Protein AF-A0A9D6LQD2-F1 (afdb_monomer_lite)

Structure (mmCIF, N/CA/C/O backbone):
data_AF-A0A9D6LQD2-F1
#
_entry.id   AF-A0A9D6LQD2-F1
#
loop_
_atom_site.group_PDB
_atom_site.id
_atom_site.type_symbol
_atom_site.label_atom_id
_atom_site.label_alt_id
_atom_site.label_comp_id
_atom_site.label_asym_id
_atom_site.label_entity_id
_atom_site.label_seq_id
_atom_site.pdbx_PDB_ins_code
_atom_site.Cartn_x
_atom_site.Cartn_y
_atom_site.Cartn_z
_atom_site.occupancy
_atom_site.B_iso_or_equiv
_atom_site.auth_seq_id
_atom_site.auth_comp_id
_atom_site.auth_asym_id
_atom_site.auth_atom_id
_atom_site.pdbx_PDB_model_num
ATOM 1 N N . MET A 1 1 ? -28.609 7.641 17.615 1.00 59.31 1 MET A N 1
ATOM 2 C CA . MET A 1 1 ? -27.781 8.576 16.826 1.00 59.31 1 MET A CA 1
ATOM 3 C C . MET A 1 1 ? -28.728 9.429 16.009 1.00 59.31 1 MET A C 1
ATOM 5 O O . MET A 1 1 ? -29.572 8.852 15.334 1.00 59.31 1 MET A O 1
ATOM 9 N N . ASP A 1 2 ? -28.653 10.754 16.116 1.00 73.94 2 ASP A N 1
ATOM 10 C CA . ASP A 1 2 ? -29.499 11.646 15.319 1.00 73.94 2 ASP A CA 1
ATOM 11 C C . ASP A 1 2 ? -28.819 11.939 13.971 1.00 73.94 2 ASP A C 1
ATOM 13 O O . ASP A 1 2 ? -27.644 12.302 13.899 1.00 73.94 2 ASP A O 1
ATOM 17 N N . PHE A 1 3 ? -29.562 11.779 12.877 1.00 68.44 3 PHE A N 1
ATOM 18 C CA . PHE A 1 3 ? -29.071 12.028 11.523 1.00 68.44 3 PHE A CA 1
ATOM 19 C C . PHE A 1 3 ? -28.684 13.500 11.306 1.00 68.44 3 PHE A C 1
ATOM 21 O O . PHE A 1 3 ? -27.810 13.807 10.492 1.00 68.44 3 PHE A O 1
ATOM 28 N N . ASN A 1 4 ? -29.295 14.423 12.054 1.00 73.31 4 ASN A N 1
ATOM 29 C CA . ASN A 1 4 ? -28.946 15.841 11.991 1.00 73.31 4 ASN A CA 1
ATOM 30 C C . ASN A 1 4 ? -27.574 16.158 12.600 1.00 73.31 4 ASN A C 1
ATOM 32 O O . ASN A 1 4 ? -26.952 17.139 12.196 1.00 73.31 4 ASN A O 1
ATOM 36 N N . GLU A 1 5 ? -27.077 15.340 13.528 1.00 72.94 5 GLU A N 1
ATOM 37 C CA . GLU A 1 5 ? -25.727 15.496 14.081 1.00 72.94 5 GLU A CA 1
ATOM 38 C C . GLU A 1 5 ? -24.667 15.022 13.084 1.00 72.94 5 GLU A C 1
ATOM 40 O O . GLU A 1 5 ? -23.689 15.729 12.854 1.00 72.94 5 GLU A O 1
ATOM 45 N N . ILE A 1 6 ? -24.919 13.900 12.399 1.00 70.75 6 ILE A N 1
ATOM 46 C CA . ILE A 1 6 ? -24.026 13.352 11.362 1.00 70.75 6 ILE A CA 1
ATOM 47 C C . ILE A 1 6 ? -23.818 14.367 10.228 1.00 70.75 6 ILE A C 1
ATOM 49 O O . ILE A 1 6 ? -22.704 14.548 9.743 1.00 70.75 6 ILE A O 1
ATOM 53 N N . LYS A 1 7 ? -24.871 15.103 9.843 1.00 67.75 7 LYS A N 1
ATOM 54 C CA . LYS A 1 7 ? -24.765 16.178 8.840 1.00 67.75 7 LYS A CA 1
ATOM 55 C C . LYS A 1 7 ? -23.836 17.317 9.255 1.00 67.75 7 LYS A C 1
ATOM 57 O O . LYS A 1 7 ? -23.225 17.918 8.382 1.00 67.75 7 LYS A O 1
ATOM 62 N N . LYS A 1 8 ? -23.738 17.634 10.551 1.00 70.88 8 LYS A N 1
ATOM 63 C CA . LYS A 1 8 ? -22.833 18.688 11.045 1.00 70.88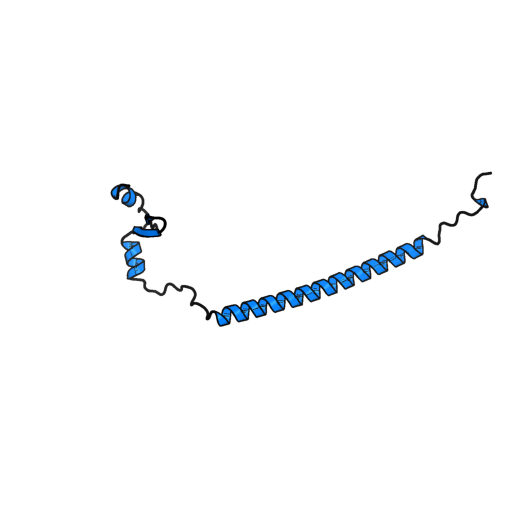 8 LYS A CA 1
ATOM 64 C C . LYS A 1 8 ? -21.371 18.267 10.969 1.00 70.88 8 LYS A C 1
ATOM 66 O O . LYS A 1 8 ? -20.512 19.132 10.909 1.00 70.88 8 LYS A O 1
ATOM 71 N N . TRP A 1 9 ? -21.106 16.965 11.022 1.00 67.75 9 TRP A N 1
ATOM 72 C CA . TRP A 1 9 ? -19.751 16.421 10.964 1.00 67.75 9 TRP A CA 1
ATOM 73 C C . TRP A 1 9 ? -19.286 16.249 9.524 1.00 67.75 9 TRP A C 1
ATOM 75 O O . TRP A 1 9 ? -18.102 16.306 9.248 1.00 67.75 9 TRP A O 1
ATOM 85 N N . LEU A 1 10 ? -20.229 16.129 8.592 1.00 69.31 10 LEU A N 1
ATOM 86 C CA . LEU A 1 10 ? -19.980 16.089 7.158 1.00 69.31 10 LEU A CA 1
ATOM 87 C C . LEU A 1 10 ? -19.654 17.487 6.588 1.00 69.31 10 LEU A C 1
ATOM 89 O O . LEU A 1 10 ? -20.278 17.950 5.633 1.00 69.31 10 LEU A O 1
ATOM 93 N N . THR A 1 11 ? -18.717 18.187 7.227 1.00 64.31 11 THR A N 1
ATOM 94 C CA . THR A 1 11 ? -18.242 19.524 6.842 1.00 64.31 11 THR A CA 1
ATOM 95 C C . THR A 1 11 ? -17.228 19.485 5.709 1.00 64.31 11 THR A C 1
ATOM 97 O O . THR A 1 11 ? -17.174 20.428 4.922 1.00 64.31 11 THR A O 1
ATOM 100 N N . ASP A 1 12 ? -16.457 18.403 5.595 1.00 65.19 12 ASP A N 1
ATOM 101 C CA . ASP A 1 12 ? -15.561 18.184 4.465 1.00 65.19 12 ASP A CA 1
ATOM 102 C C . ASP A 1 12 ? -16.210 17.233 3.447 1.00 65.19 12 ASP A C 1
ATOM 104 O O . ASP A 1 12 ? -16.724 16.162 3.772 1.00 65.19 12 ASP A O 1
ATOM 108 N N . SER A 1 13 ? -16.163 17.633 2.178 1.00 63.62 13 SER A N 1
ATOM 109 C CA . SER A 1 13 ? -16.618 16.855 1.022 1.00 63.62 13 SER A CA 1
ATOM 110 C C . SER A 1 13 ? -15.915 15.496 0.875 1.00 63.62 13 SER A C 1
ATOM 112 O O . SER A 1 13 ? -16.431 14.606 0.186 1.00 63.62 13 SER A O 1
ATOM 114 N N . SER A 1 14 ? -14.746 15.339 1.508 1.00 64.06 14 SER A N 1
ATOM 115 C CA . SER A 1 14 ? -13.931 14.126 1.465 1.00 64.06 14 SER A CA 1
ATOM 116 C C . SER A 1 14 ? -14.312 13.085 2.530 1.00 64.06 14 SER A C 1
ATOM 118 O O . SER A 1 14 ? -14.052 11.891 2.338 1.00 64.06 14 SER A O 1
ATOM 120 N N . GLU A 1 15 ? -14.980 13.506 3.607 1.00 76.00 15 GLU A N 1
ATOM 121 C CA . GLU A 1 15 ? -15.320 12.647 4.738 1.00 76.00 15 GLU A CA 1
ATOM 122 C C . GLU A 1 15 ? -16.504 11.721 4.434 1.00 76.00 15 GLU A C 1
ATOM 124 O O . GLU A 1 15 ? -17.455 12.054 3.715 1.00 76.00 15 GLU A O 1
ATOM 129 N N . ARG A 1 16 ? -16.428 10.496 4.964 1.00 81.06 16 ARG A N 1
ATOM 130 C CA . ARG A 1 16 ? -17.419 9.438 4.743 1.00 81.06 16 ARG A CA 1
ATOM 131 C C . ARG A 1 16 ? -17.623 8.666 6.032 1.00 81.06 16 ARG A C 1
ATOM 133 O O . ARG A 1 16 ? -16.659 8.199 6.632 1.00 81.06 16 ARG A O 1
ATOM 140 N N . PHE A 1 17 ? -18.878 8.467 6.405 1.00 83.00 17 PHE A N 1
ATOM 141 C CA . PHE A 1 17 ? -19.245 7.658 7.559 1.00 83.00 17 PHE A CA 1
ATOM 142 C C . PHE A 1 17 ? -19.769 6.313 7.089 1.00 83.00 17 PHE A C 1
ATOM 144 O O . PHE A 1 17 ? -20.646 6.252 6.229 1.00 83.00 17 PHE A O 1
ATOM 151 N N . ILE A 1 18 ? -19.241 5.238 7.663 1.00 84.56 18 ILE A N 1
ATOM 152 C CA . ILE A 1 18 ? -19.738 3.885 7.432 1.00 84.56 18 ILE A CA 1
ATOM 153 C C . ILE A 1 18 ? -20.541 3.489 8.662 1.00 84.56 18 ILE A C 1
ATOM 155 O O . ILE A 1 18 ? -20.004 3.408 9.764 1.00 84.56 18 ILE A O 1
ATOM 159 N N . ILE A 1 19 ? -21.833 3.263 8.467 1.00 84.56 19 ILE A N 1
ATOM 160 C CA . ILE A 1 19 ? -22.732 2.765 9.500 1.00 84.56 19 ILE A CA 1
ATOM 161 C C . ILE A 1 19 ? -22.692 1.244 9.423 1.00 84.56 19 ILE A C 1
ATOM 163 O O . ILE A 1 19 ? -22.988 0.653 8.380 1.00 84.56 19 ILE A O 1
ATOM 167 N N . VAL A 1 20 ? -22.275 0.628 10.524 1.00 86.38 20 VAL A N 1
ATOM 168 C CA . VAL A 1 20 ? -22.112 -0.818 10.662 1.00 86.38 20 VAL A CA 1
ATOM 169 C C . VAL A 1 20 ? -23.252 -1.349 11.524 1.00 86.38 20 VAL A C 1
ATOM 171 O O . VAL A 1 20 ? -23.423 -0.902 12.656 1.00 86.38 20 VAL A O 1
ATOM 174 N N . GLU A 1 21 ? -24.002 -2.312 10.999 1.00 85.31 21 GLU A N 1
ATOM 175 C CA . GLU A 1 21 ? -25.048 -3.049 11.714 1.00 85.31 21 GLU A CA 1
ATOM 176 C C . GLU A 1 21 ? -24.632 -4.524 11.778 1.00 85.31 21 GLU A C 1
ATOM 178 O O . GLU A 1 21 ? -24.129 -5.077 10.799 1.00 85.31 21 GLU A O 1
ATOM 183 N N . ASP A 1 22 ? -24.744 -5.151 12.952 1.00 85.81 22 ASP A N 1
ATOM 184 C CA . ASP A 1 22 ? -24.349 -6.553 13.185 1.00 85.81 22 ASP A CA 1
ATOM 185 C C . ASP A 1 22 ? -22.919 -6.905 12.721 1.00 85.81 22 ASP A C 1
ATOM 187 O O . ASP A 1 22 ? -22.637 -7.985 12.196 1.00 85.81 22 ASP A O 1
ATOM 191 N N . GLY A 1 23 ? -21.988 -5.960 12.887 1.00 86.81 23 GLY A N 1
ATOM 192 C CA . GLY A 1 23 ? -20.586 -6.121 12.492 1.00 86.81 23 GLY A CA 1
ATOM 193 C C . GLY A 1 23 ? -20.340 -6.049 10.981 1.00 86.81 23 GLY A C 1
ATOM 194 O O . GLY A 1 23 ? -19.221 -6.311 10.539 1.00 86.81 23 GLY A O 1
ATOM 195 N N . ARG A 1 24 ? -21.349 -5.683 10.178 1.00 83.00 24 ARG A N 1
ATOM 196 C CA . ARG A 1 24 ? -21.231 -5.516 8.724 1.00 83.00 24 ARG A CA 1
ATOM 197 C C . ARG A 1 24 ? -21.592 -4.094 8.290 1.00 83.00 24 ARG A C 1
ATOM 199 O O . ARG A 1 24 ? -22.518 -3.501 8.834 1.00 83.00 24 ARG A O 1
ATOM 206 N N . PR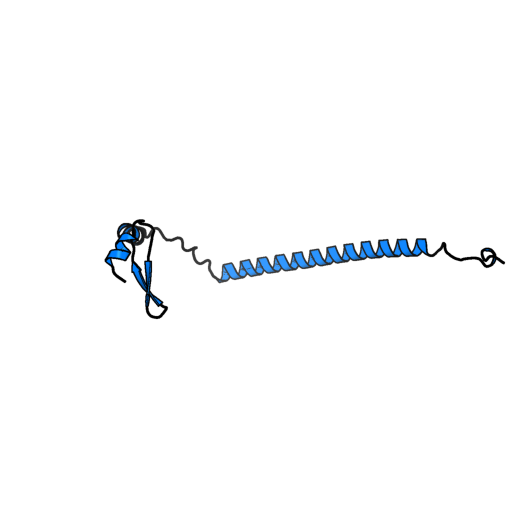O A 1 25 ? -20.878 -3.518 7.310 1.00 87.62 25 PRO A N 1
ATOM 207 C CA . PRO A 1 25 ? -21.217 -2.200 6.789 1.00 87.62 25 PRO A CA 1
ATOM 208 C C . PRO A 1 25 ? -22.580 -2.254 6.088 1.00 87.62 25 PRO A C 1
ATOM 210 O O . PRO A 1 25 ? -22.737 -2.960 5.093 1.00 87.62 25 PRO A O 1
ATOM 213 N N . ALA A 1 26 ? -23.550 -1.511 6.615 1.00 87.62 26 ALA A N 1
ATOM 214 C CA . ALA A 1 26 ? -24.914 -1.449 6.098 1.00 87.62 26 ALA A CA 1
ATOM 215 C C . ALA A 1 26 ? -25.131 -0.198 5.235 1.00 87.62 26 ALA A C 1
ATOM 217 O O . ALA A 1 26 ? -25.699 -0.284 4.147 1.00 87.62 26 ALA A O 1
ATOM 218 N N . PHE A 1 27 ? -24.618 0.958 5.674 1.00 83.12 27 PHE A N 1
ATOM 219 C CA . PHE A 1 27 ? -24.794 2.227 4.963 1.00 83.12 27 PHE A CA 1
ATOM 220 C C . PHE A 1 27 ? -23.506 3.042 4.903 1.00 83.12 27 PHE A C 1
ATOM 222 O O . PHE A 1 27 ? -22.672 2.989 5.804 1.00 83.12 27 PHE A O 1
ATOM 229 N N . VAL A 1 28 ? -23.372 3.848 3.849 1.00 85.06 28 VAL A N 1
ATOM 230 C CA . VAL A 1 28 ? -22.313 4.854 3.724 1.00 85.06 28 VAL A CA 1
ATOM 231 C C . VAL A 1 28 ? -22.963 6.220 3.556 1.00 85.06 28 VAL A C 1
ATOM 233 O O . VAL A 1 28 ? -23.723 6.437 2.613 1.00 85.06 28 VAL A O 1
ATOM 236 N N . VAL A 1 29 ? -22.656 7.144 4.462 1.00 84.75 29 VAL A N 1
ATOM 237 C CA . VAL A 1 29 ? -23.107 8.537 4.407 1.00 84.75 29 VAL A CA 1
ATOM 238 C C . VAL A 1 29 ? -21.949 9.396 3.915 1.00 84.75 29 VAL A C 1
ATOM 240 O O . VAL A 1 29 ? -20.851 9.351 4.468 1.00 84.75 29 VAL A O 1
ATOM 243 N N . MET A 1 30 ? -22.187 10.160 2.852 1.00 83.94 30 MET A N 1
ATOM 244 C CA . MET A 1 30 ? -21.194 11.036 2.229 1.00 83.94 30 MET A CA 1
ATOM 245 C C . MET A 1 30 ? -21.850 12.269 1.617 1.00 83.94 30 MET A C 1
ATOM 247 O O . MET A 1 30 ? -23.059 12.283 1.367 1.00 83.94 30 MET A O 1
ATOM 251 N N . GLY A 1 31 ? -21.045 13.302 1.363 1.00 80.62 31 GLY A N 1
ATOM 252 C CA . GLY A 1 31 ? -21.518 14.533 0.741 1.00 80.62 31 GLY A CA 1
ATOM 253 C C . GLY A 1 31 ? -22.001 14.304 -0.693 1.00 80.62 31 GLY A C 1
ATOM 254 O O . GLY A 1 31 ? -21.504 13.429 -1.407 1.00 80.62 31 GLY A O 1
ATOM 255 N N . ALA A 1 32 ? -22.953 15.124 -1.145 1.00 77.38 32 ALA A N 1
ATOM 256 C CA . ALA A 1 32 ? -23.496 15.031 -2.501 1.00 77.38 32 ALA A CA 1
ATOM 257 C C . ALA A 1 32 ? -22.417 15.240 -3.580 1.00 77.38 32 ALA A C 1
ATOM 259 O O . ALA A 1 32 ? -22.465 14.595 -4.627 1.00 77.38 32 ALA A O 1
ATOM 260 N N . GLU A 1 33 ? -21.432 16.103 -3.321 1.00 72.94 33 GLU A N 1
ATOM 261 C CA . GLU A 1 33 ? -20.284 16.318 -4.208 1.00 72.94 33 GLU A CA 1
ATOM 262 C C . GLU A 1 33 ? -19.373 15.092 -4.270 1.00 72.94 33 GLU A C 1
ATOM 264 O O . GLU A 1 33 ? -19.042 14.649 -5.366 1.00 72.94 33 GLU A O 1
ATOM 269 N N . GLY A 1 34 ? -19.061 14.472 -3.126 1.00 75.56 34 GLY A N 1
ATOM 270 C CA . GLY A 1 34 ? -18.309 13.216 -3.068 1.00 75.56 34 GLY A CA 1
ATOM 271 C C . GLY A 1 34 ? -19.018 12.076 -3.807 1.00 75.56 34 GLY A C 1
ATOM 272 O O . GLY A 1 34 ? -18.394 11.355 -4.587 1.00 75.56 34 GLY A O 1
ATOM 273 N N . TYR A 1 35 ? -20.342 11.963 -3.659 1.00 79.69 35 TYR A N 1
ATOM 274 C CA . TYR A 1 35 ? -21.145 11.003 -4.422 1.00 79.69 35 TYR A CA 1
ATOM 275 C C . TYR A 1 35 ? -21.117 11.293 -5.930 1.00 79.69 35 TYR A C 1
ATOM 277 O O . TYR A 1 35 ? -20.957 10.378 -6.739 1.00 79.69 35 TYR A O 1
ATOM 285 N N . ARG A 1 36 ? -21.240 12.564 -6.334 1.00 75.31 36 ARG A N 1
ATOM 286 C CA . ARG A 1 36 ? -21.143 12.972 -7.745 1.00 75.31 36 ARG A CA 1
ATOM 287 C C . ARG A 1 36 ? -19.745 12.758 -8.314 1.00 75.31 36 ARG A C 1
ATOM 289 O O . ARG A 1 36 ? -19.651 12.372 -9.471 1.00 75.31 36 ARG A O 1
ATOM 296 N N . ALA A 1 37 ? -18.689 12.950 -7.531 1.00 74.69 37 ALA A N 1
ATOM 297 C CA . ALA A 1 37 ? -17.321 12.656 -7.940 1.00 74.69 37 ALA A CA 1
ATOM 298 C C . ALA A 1 37 ? -17.131 11.154 -8.205 1.00 74.69 37 ALA A C 1
ATOM 300 O O . ALA A 1 37 ? -16.537 10.785 -9.213 1.00 74.69 37 ALA A O 1
ATOM 301 N N . LEU A 1 38 ? -17.718 10.286 -7.372 1.00 74.50 38 LEU A N 1
ATOM 302 C CA . LEU A 1 38 ? -17.719 8.835 -7.602 1.00 74.50 38 LEU A CA 1
ATOM 303 C C . LEU A 1 38 ? -18.574 8.434 -8.814 1.00 74.50 38 LEU A C 1
ATOM 305 O O . LEU A 1 38 ? -18.173 7.583 -9.603 1.00 74.50 38 LEU A O 1
ATOM 309 N N . LYS A 1 39 ? -19.753 9.044 -8.980 1.00 70.38 39 LYS A N 1
ATOM 310 C CA . LYS A 1 39 ? -20.719 8.674 -10.028 1.00 70.38 39 LYS A CA 1
ATOM 311 C C . LYS A 1 39 ? -20.395 9.269 -11.404 1.00 70.38 39 LYS A C 1
ATOM 313 O O . LYS A 1 39 ? -20.585 8.607 -12.417 1.00 70.38 39 LYS A O 1
ATOM 318 N N . GLY A 1 40 ? -19.943 10.519 -11.448 1.00 62.03 40 GLY A N 1
ATOM 319 C CA . GLY A 1 40 ? -19.552 11.257 -12.658 1.00 62.03 40 GLY A CA 1
ATOM 320 C C . GLY A 1 40 ? -18.079 11.084 -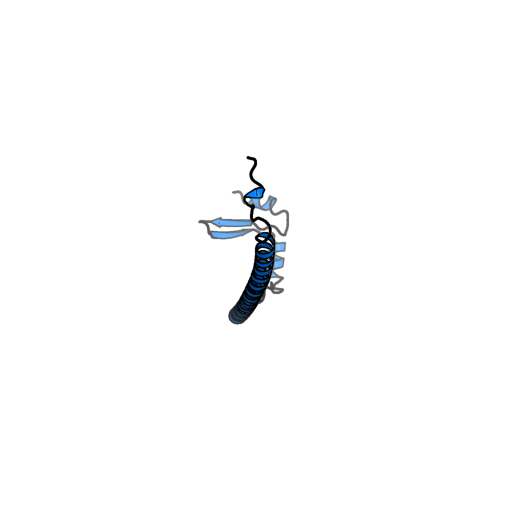13.030 1.00 62.03 40 GLY A C 1
ATOM 321 O O . GLY A 1 40 ? -17.661 11.481 -14.114 1.00 62.03 40 GLY A O 1
ATOM 322 N N . GLY A 1 41 ? -17.301 10.464 -12.145 1.00 51.34 41 GLY A N 1
ATOM 323 C CA . GLY A 1 41 ? -15.895 10.147 -12.314 1.00 51.34 41 GLY A CA 1
ATOM 324 C C . GLY A 1 41 ? -15.649 8.647 -12.275 1.00 51.34 41 GLY A C 1
ATOM 325 O O . GLY A 1 41 ? -14.761 8.200 -11.565 1.00 51.34 41 GLY A O 1
ATOM 326 N N . ALA A 1 42 ? -16.307 7.883 -13.149 1.00 49.88 42 ALA A N 1
ATOM 327 C CA . ALA A 1 42 ? -15.716 6.649 -13.672 1.00 49.88 42 ALA A CA 1
ATOM 328 C C . ALA A 1 42 ? -14.515 6.964 -14.598 1.00 49.88 42 ALA A C 1
ATOM 330 O O . ALA A 1 42 ? -14.285 6.292 -15.603 1.00 49.88 42 ALA A O 1
ATOM 331 N N . LYS A 1 43 ? -13.695 7.974 -14.260 1.00 50.41 43 LYS A N 1
ATOM 332 C CA . LYS A 1 43 ? -12.266 7.832 -14.505 1.00 50.41 43 LYS A CA 1
ATOM 333 C C . LYS A 1 43 ? -11.900 6.665 -13.628 1.00 50.41 43 LYS A C 1
ATOM 335 O O . LYS A 1 43 ? -11.883 6.818 -12.413 1.00 50.41 43 LYS A O 1
ATOM 340 N N . LYS A 1 44 ? -11.787 5.507 -14.283 1.00 46.91 44 LYS A N 1
ATOM 341 C CA . LYS A 1 44 ? -11.158 4.286 -13.801 1.00 46.91 44 LYS A CA 1
ATOM 342 C C . LYS A 1 44 ? -10.400 4.640 -12.535 1.00 46.91 44 LYS A C 1
ATOM 344 O O . LYS A 1 44 ? -9.373 5.311 -12.602 1.00 46.91 44 LYS A O 1
ATOM 349 N N . PHE A 1 45 ? -10.970 4.293 -11.383 1.00 42.56 45 PHE A N 1
ATOM 350 C CA . PHE A 1 45 ? -10.103 4.023 -10.261 1.00 42.56 45 PHE A CA 1
ATOM 351 C C . PHE A 1 45 ? -9.150 3.010 -10.878 1.00 42.56 45 PHE A C 1
ATOM 353 O O . PHE A 1 45 ? -9.582 1.906 -11.223 1.00 42.56 45 PHE A O 1
ATOM 360 N N . ASP A 1 46 ? -7.916 3.423 -11.150 1.00 47.81 46 ASP A N 1
ATOM 361 C CA . ASP A 1 46 ? -6.823 2.492 -11.321 1.00 47.81 46 ASP A CA 1
ATOM 362 C C . ASP A 1 46 ? -6.676 1.847 -9.934 1.00 47.81 46 ASP A C 1
ATOM 364 O O . ASP A 1 46 ? -5.729 2.081 -9.194 1.00 47.81 46 ASP A O 1
ATOM 368 N N . LEU A 1 47 ? -7.673 1.037 -9.539 1.00 47.06 47 LEU A N 1
ATOM 369 C CA . LEU A 1 47 ? -7.397 -0.211 -8.867 1.00 47.06 47 LEU A CA 1
ATOM 370 C C . LEU A 1 47 ? -6.228 -0.752 -9.673 1.00 47.06 47 LEU A C 1
ATOM 372 O O . LEU A 1 47 ? -6.412 -0.872 -10.894 1.00 47.06 47 LEU A O 1
ATOM 376 N N . PRO A 1 48 ? -5.044 -0.954 -9.062 1.00 47.78 48 PRO A N 1
ATOM 377 C CA . PRO A 1 48 ? -3.914 -1.494 -9.792 1.00 47.78 48 PRO A CA 1
ATOM 378 C C . PRO A 1 48 ? -4.488 -2.660 -10.570 1.00 47.78 48 PRO A C 1
ATOM 380 O O . PRO A 1 48 ? -5.127 -3.534 -9.972 1.00 47.78 48 PRO A O 1
ATOM 383 N N . ARG A 1 49 ? -4.447 -2.535 -11.907 1.00 51.62 49 ARG A N 1
ATOM 384 C CA . ARG A 1 49 ? -4.925 -3.551 -12.841 1.00 51.62 49 ARG A CA 1
ATOM 385 C C . ARG A 1 49 ? -4.471 -4.844 -12.207 1.00 51.62 49 ARG A C 1
ATOM 387 O O . ARG A 1 49 ? -3.266 -4.945 -12.019 1.00 51.62 49 ARG A O 1
ATOM 394 N N . ARG A 1 50 ? -5.397 -5.707 -11.750 1.00 55.66 50 ARG A N 1
ATOM 395 C CA . ARG A 1 50 ? -5.024 -6.983 -11.127 1.00 55.66 50 ARG A CA 1
ATOM 396 C C . ARG A 1 50 ? -4.051 -7.598 -12.114 1.00 55.66 50 ARG A C 1
ATOM 398 O O . ARG A 1 50 ? -4.470 -7.984 -13.204 1.00 55.66 50 ARG A O 1
ATOM 405 N N . GLU A 1 51 ? -2.764 -7.511 -11.801 1.00 55.00 51 GLU A N 1
ATOM 406 C CA . GLU A 1 51 ? -1.753 -8.162 -12.597 1.00 55.00 51 GLU A CA 1
ATOM 407 C C . GLU A 1 51 ? -2.142 -9.625 -12.515 1.00 55.00 51 GLU A C 1
ATOM 409 O O . GLU A 1 51 ? -2.596 -10.084 -11.458 1.00 55.00 51 GLU A O 1
ATOM 414 N N . ASP A 1 52 ? -2.136 -10.301 -13.662 1.00 56.28 52 ASP A N 1
ATOM 415 C CA . ASP A 1 52 ? -2.539 -11.697 -13.718 1.00 56.28 52 ASP A CA 1
ATOM 416 C C . ASP A 1 52 ? -1.826 -12.421 -12.567 1.00 56.28 52 ASP A C 1
ATOM 418 O O . ASP A 1 52 ? -0.602 -12.311 -12.482 1.00 56.28 52 ASP A O 1
ATOM 422 N N . PRO A 1 53 ? -2.544 -13.100 -11.654 1.00 57.69 53 PRO A N 1
ATOM 423 C CA . PRO A 1 53 ? -1.947 -13.624 -10.423 1.00 57.69 53 PRO A CA 1
ATOM 424 C C . PRO A 1 53 ? -0.749 -14.540 -10.712 1.00 57.69 53 PRO A C 1
ATOM 426 O O . PRO A 1 53 ? 0.234 -14.530 -9.981 1.00 57.69 53 PRO A O 1
ATOM 429 N N . MET A 1 54 ? -0.773 -15.223 -11.860 1.00 59.62 54 MET A N 1
ATOM 430 C CA . MET A 1 54 ? 0.347 -16.002 -12.394 1.00 59.62 54 MET A CA 1
ATOM 431 C C . MET A 1 54 ? 1.624 -15.187 -12.644 1.00 59.62 54 MET A C 1
ATOM 433 O O . MET A 1 54 ? 2.728 -15.686 -12.449 1.00 59.62 54 MET A O 1
ATOM 437 N N . LYS A 1 55 ? 1.497 -13.942 -13.107 1.00 60.62 55 LYS A N 1
ATOM 438 C CA . LYS A 1 55 ? 2.634 -13.068 -13.407 1.00 60.62 55 LYS A CA 1
ATOM 439 C C . LYS A 1 55 ? 3.296 -12.582 -12.119 1.00 60.62 55 LYS A C 1
ATOM 441 O O . LYS A 1 55 ? 4.518 -12.596 -12.021 1.00 60.62 55 LYS A O 1
ATOM 446 N N . THR A 1 56 ? 2.484 -12.245 -11.119 1.00 63.34 56 THR A N 1
ATOM 447 C CA . THR A 1 56 ? 2.956 -11.835 -9.793 1.00 63.34 56 THR A CA 1
ATOM 448 C C . THR A 1 56 ? 3.603 -13.001 -9.040 1.00 63.34 56 THR A C 1
ATOM 450 O O . THR A 1 56 ? 4.650 -12.821 -8.427 1.00 63.34 56 THR A O 1
ATOM 453 N N . GLU A 1 57 ? 3.045 -14.214 -9.126 1.00 65.12 57 GLU A N 1
ATOM 454 C CA . GLU A 1 57 ? 3.645 -15.419 -8.531 1.00 65.12 57 GLU A CA 1
ATOM 455 C C . GLU A 1 57 ? 5.012 -15.745 -9.145 1.00 65.12 57 GLU A C 1
ATOM 457 O O . GLU A 1 57 ? 5.976 -15.958 -8.410 1.00 65.12 57 GLU A O 1
ATOM 462 N N . MET A 1 58 ? 5.129 -15.697 -10.475 1.00 68.38 58 MET A N 1
ATOM 463 C CA . MET A 1 58 ? 6.391 -15.968 -11.171 1.00 68.38 58 MET A CA 1
ATOM 464 C C . MET A 1 58 ? 7.478 -14.929 -10.842 1.00 68.38 58 MET A C 1
ATOM 466 O O . MET A 1 58 ? 8.656 -15.269 -10.720 1.00 68.38 58 MET A O 1
ATOM 470 N N . GLU A 1 59 ? 7.106 -13.659 -10.667 1.00 70.69 59 GLU A N 1
ATOM 471 C CA . GLU A 1 59 ? 8.038 -12.602 -10.257 1.00 70.69 59 GLU A CA 1
ATOM 472 C C . GLU A 1 59 ? 8.496 -12.758 -8.801 1.00 70.69 59 GLU A C 1
ATOM 474 O O . GLU A 1 59 ? 9.683 -12.585 -8.506 1.00 70.69 59 GLU A O 1
ATOM 479 N N . VAL A 1 60 ? 7.589 -13.140 -7.898 1.00 77.06 60 VAL A N 1
ATOM 480 C CA . VAL A 1 60 ? 7.914 -13.419 -6.492 1.00 77.06 60 VAL A CA 1
ATOM 481 C C . VAL A 1 60 ? 8.814 -14.651 -6.374 1.00 77.06 60 VAL A C 1
ATOM 483 O O . VAL A 1 60 ? 9.795 -14.626 -5.629 1.00 77.06 60 VAL A O 1
ATOM 486 N N . GLU A 1 61 ? 8.544 -15.705 -7.142 1.00 79.31 61 GLU A N 1
ATOM 487 C CA . GLU A 1 61 ? 9.378 -16.908 -7.181 1.00 79.31 61 GLU A CA 1
ATOM 488 C C . GLU A 1 61 ? 10.787 -16.601 -7.714 1.00 79.31 61 GLU A C 1
ATOM 490 O O . GLU A 1 61 ? 11.787 -16.979 -7.098 1.00 79.31 61 GLU A O 1
ATOM 495 N N . ALA A 1 62 ? 10.890 -15.811 -8.788 1.00 81.38 62 ALA A N 1
ATOM 496 C CA . ALA A 1 62 ? 12.174 -15.361 -9.321 1.00 81.38 62 ALA A CA 1
ATOM 497 C C . ALA A 1 62 ? 12.952 -14.472 -8.332 1.00 81.38 62 ALA A C 1
ATOM 499 O O . ALA A 1 62 ? 14.182 -14.562 -8.252 1.00 81.38 62 ALA A O 1
ATOM 500 N N . ALA A 1 63 ? 12.265 -13.619 -7.567 1.00 82.94 63 ALA A N 1
ATOM 501 C CA . ALA A 1 63 ? 12.885 -12.794 -6.533 1.00 82.94 63 ALA A CA 1
ATOM 502 C C . ALA A 1 63 ? 13.409 -13.640 -5.360 1.00 82.94 63 ALA A C 1
ATOM 504 O O . ALA A 1 63 ? 14.538 -13.432 -4.906 1.00 82.94 63 ALA A O 1
ATOM 505 N N . ASN A 1 64 ? 12.636 -14.635 -4.919 1.00 86.19 64 ASN A N 1
ATOM 506 C CA . ASN A 1 64 ? 13.040 -15.558 -3.859 1.00 86.19 64 ASN A CA 1
ATOM 507 C C . ASN A 1 64 ? 14.260 -16.394 -4.272 1.00 86.19 64 ASN A C 1
ATOM 509 O O . ASN A 1 64 ? 15.224 -16.477 -3.512 1.00 86.19 64 ASN A O 1
ATOM 513 N N . ALA A 1 65 ? 14.280 -16.923 -5.500 1.00 88.69 65 ALA A N 1
ATOM 514 C CA . ALA A 1 65 ? 15.417 -17.684 -6.022 1.00 88.69 65 ALA A CA 1
ATOM 515 C C . ALA A 1 65 ? 16.718 -16.857 -6.060 1.00 88.69 65 ALA A C 1
ATOM 517 O O . ALA A 1 65 ? 17.796 -17.353 -5.726 1.00 88.69 65 ALA A O 1
ATOM 518 N N . ARG A 1 66 ? 16.632 -15.567 -6.419 1.00 87.75 66 ARG A N 1
ATOM 519 C CA . ARG A 1 66 ? 17.783 -14.645 -6.373 1.00 87.75 66 ARG A CA 1
ATOM 520 C C . ARG A 1 66 ? 18.272 -14.423 -4.945 1.00 87.75 66 ARG A C 1
ATOM 522 O O . ARG A 1 66 ? 19.474 -14.493 -4.695 1.00 87.75 66 ARG A O 1
ATOM 529 N N . LEU A 1 67 ? 17.348 -14.207 -4.010 1.00 87.75 67 LEU A N 1
ATOM 530 C CA . LEU A 1 67 ? 17.682 -13.999 -2.604 1.00 87.75 67 LEU A CA 1
ATOM 531 C C . LEU A 1 67 ? 18.360 -15.233 -1.988 1.00 87.75 67 LEU A C 1
ATOM 533 O O . LEU A 1 67 ? 19.293 -15.099 -1.195 1.00 87.75 67 LEU A O 1
ATOM 537 N N . GLU A 1 68 ? 17.920 -16.436 -2.354 1.00 87.56 68 GLU A N 1
ATOM 538 C CA . GLU A 1 68 ? 18.555 -17.680 -1.916 1.00 87.56 68 GLU A CA 1
ATOM 539 C C . GLU A 1 68 ? 19.961 -17.858 -2.495 1.00 87.56 68 GLU A C 1
ATOM 541 O O . GLU A 1 68 ? 20.884 -18.203 -1.751 1.00 87.56 68 GLU A O 1
ATOM 546 N N . ALA A 1 69 ? 20.159 -17.554 -3.780 1.00 88.31 69 ALA A N 1
ATOM 547 C CA . ALA A 1 69 ? 21.479 -17.604 -4.406 1.00 88.31 69 ALA A CA 1
ATOM 548 C C . ALA A 1 69 ? 22.470 -16.637 -3.734 1.00 88.31 69 ALA A C 1
ATOM 550 O O . ALA A 1 69 ? 23.617 -17.004 -3.462 1.00 88.31 69 ALA A O 1
ATOM 551 N N . ASP A 1 70 ? 22.028 -15.423 -3.404 1.00 86.69 70 ASP A N 1
ATOM 552 C CA . ASP A 1 70 ? 22.871 -14.443 -2.717 1.00 86.69 70 ASP A CA 1
ATOM 553 C C . ASP A 1 70 ? 23.147 -14.833 -1.259 1.00 86.69 70 ASP A C 1
ATOM 555 O O . ASP A 1 70 ? 24.273 -14.674 -0.782 1.00 86.69 70 ASP A O 1
ATOM 559 N N . ARG A 1 71 ? 22.176 -15.441 -0.562 1.00 85.31 71 ARG A N 1
ATOM 560 C CA . ARG A 1 71 ? 22.405 -16.029 0.770 1.00 85.31 71 ARG A CA 1
ATOM 561 C C . ARG A 1 71 ? 23.457 -17.130 0.738 1.00 85.31 71 ARG A C 1
ATOM 563 O O . ARG A 1 71 ? 24.269 -17.204 1.659 1.00 85.31 71 ARG A O 1
ATOM 570 N N . LEU A 1 72 ? 23.452 -17.978 -0.288 1.00 87.62 72 LEU A N 1
ATOM 571 C CA . LEU A 1 72 ? 24.442 -19.044 -0.425 1.00 87.62 72 LEU A CA 1
ATOM 572 C C . LEU A 1 72 ? 25.844 -18.464 -0.660 1.00 87.62 72 LEU A C 1
ATOM 574 O O . LEU A 1 72 ? 26.780 -18.822 0.050 1.00 87.62 72 LEU A O 1
ATOM 578 N N . ARG A 1 73 ? 25.973 -17.478 -1.559 1.00 86.44 73 ARG A N 1
ATOM 579 C CA . ARG A 1 73 ? 27.244 -16.770 -1.799 1.00 86.44 73 ARG A CA 1
ATOM 580 C C . ARG A 1 73 ? 27.773 -16.071 -0.549 1.00 86.44 73 ARG A C 1
ATOM 582 O O . ARG A 1 73 ? 28.971 -16.122 -0.280 1.00 86.44 73 ARG A O 1
ATOM 589 N N . ALA A 1 74 ? 26.893 -15.430 0.220 1.00 86.62 74 ALA A N 1
ATOM 590 C CA . ALA A 1 74 ? 27.269 -14.773 1.467 1.00 86.62 74 ALA A CA 1
ATOM 591 C C . ALA A 1 74 ? 27.767 -15.783 2.513 1.00 86.62 74 ALA A C 1
ATOM 593 O O . ALA A 1 74 ? 28.757 -15.515 3.190 1.00 86.62 74 ALA A O 1
ATOM 594 N N . LYS A 1 75 ? 27.128 -16.958 2.614 1.00 84.56 75 LYS A N 1
ATOM 595 C CA . LYS A 1 75 ? 27.581 -18.048 3.491 1.00 84.56 75 LYS A CA 1
ATOM 596 C C . LYS A 1 75 ? 28.944 -18.594 3.071 1.00 84.56 75 LYS A C 1
ATOM 598 O O . LYS A 1 75 ? 29.800 -18.754 3.935 1.00 84.56 75 LYS A O 1
ATOM 603 N N . ASP A 1 76 ? 29.174 -18.812 1.779 1.00 82.38 76 ASP A N 1
ATOM 604 C CA . ASP A 1 76 ? 30.471 -19.280 1.273 1.00 82.38 76 ASP A CA 1
ATOM 605 C C . ASP A 1 76 ? 31.587 -18.264 1.531 1.00 82.38 76 ASP A C 1
ATOM 607 O O . ASP A 1 76 ? 32.695 -18.629 1.927 1.00 82.38 76 ASP A O 1
ATOM 611 N N . LEU A 1 77 ? 31.303 -16.974 1.340 1.00 83.94 77 LEU A N 1
ATOM 612 C CA . LEU A 1 77 ? 32.264 -15.909 1.610 1.00 83.94 77 LEU A CA 1
ATOM 613 C C . LEU A 1 77 ? 32.558 -15.791 3.111 1.00 83.94 77 LEU A C 1
ATOM 615 O O . LEU A 1 77 ? 33.722 -15.700 3.495 1.00 83.94 77 LEU A O 1
ATOM 619 N N . ALA A 1 78 ? 31.530 -15.871 3.959 1.00 84.62 78 ALA A N 1
ATOM 620 C CA . ALA A 1 78 ? 31.695 -15.890 5.409 1.00 84.62 78 ALA A CA 1
ATOM 621 C C . ALA A 1 78 ? 32.492 -17.118 5.882 1.00 84.62 78 ALA A C 1
ATOM 623 O O . ALA A 1 78 ? 33.371 -16.983 6.728 1.00 84.62 78 ALA A O 1
ATOM 624 N N . ALA A 1 79 ? 32.245 -18.299 5.307 1.00 83.19 79 ALA A N 1
ATOM 625 C CA . ALA A 1 79 ? 32.992 -19.517 5.615 1.00 83.19 79 ALA A CA 1
ATOM 626 C C . ALA A 1 79 ? 34.469 -19.404 5.203 1.00 83.19 79 ALA A C 1
ATOM 628 O O . ALA A 1 79 ? 35.350 -19.764 5.982 1.00 83.19 79 ALA A O 1
ATOM 629 N N . LYS A 1 80 ? 34.756 -18.838 4.022 1.00 80.19 80 LYS A N 1
ATOM 630 C CA . LYS A 1 80 ? 36.133 -18.552 3.582 1.00 80.19 80 LYS A CA 1
ATOM 631 C C . LYS A 1 80 ? 36.838 -17.568 4.512 1.00 80.19 80 LYS A C 1
ATOM 633 O O . LYS A 1 80 ? 37.965 -17.823 4.918 1.00 80.19 80 LYS A O 1
ATOM 638 N N . MET A 1 81 ? 36.163 -16.486 4.902 1.00 80.44 81 MET A N 1
ATOM 639 C CA . MET A 1 81 ? 36.713 -15.519 5.857 1.00 80.44 81 MET A CA 1
ATOM 640 C C . MET A 1 81 ? 36.953 -16.139 7.240 1.00 80.44 81 MET A C 1
ATOM 642 O O . MET A 1 81 ? 37.964 -15.845 7.877 1.00 80.44 81 MET A O 1
ATOM 646 N N . ALA A 1 82 ? 36.060 -17.020 7.698 1.00 77.12 82 ALA A N 1
ATOM 647 C CA . ALA A 1 82 ? 36.226 -17.741 8.956 1.00 77.12 82 ALA A CA 1
ATOM 648 C C . ALA A 1 82 ? 37.421 -18.709 8.910 1.00 77.12 82 ALA A C 1
ATOM 650 O O . ALA A 1 82 ? 38.193 -18.752 9.865 1.00 77.12 82 ALA A O 1
ATOM 651 N N . MET A 1 83 ? 37.620 -19.432 7.800 1.00 73.75 83 MET A N 1
ATOM 652 C CA . MET A 1 83 ? 38.794 -20.292 7.604 1.00 73.75 83 MET A CA 1
ATOM 653 C C . MET A 1 83 ? 40.098 -19.492 7.565 1.00 73.75 83 MET A C 1
ATOM 655 O O . MET A 1 83 ? 41.033 -19.854 8.272 1.00 73.75 83 MET A O 1
ATOM 659 N N . ASP A 1 84 ? 40.156 -18.386 6.818 1.00 70.25 84 ASP A N 1
ATOM 660 C CA . ASP A 1 84 ? 41.340 -17.510 6.775 1.00 70.25 84 ASP A CA 1
ATOM 661 C C . ASP A 1 84 ? 41.680 -16.940 8.159 1.00 70.25 84 ASP A C 1
ATOM 663 O O . ASP A 1 84 ? 42.848 -16.854 8.548 1.00 70.25 84 ASP A O 1
ATOM 667 N N . THR A 1 85 ? 40.654 -16.579 8.933 1.00 71.12 85 THR A N 1
ATOM 668 C CA . THR A 1 85 ? 40.826 -16.095 10.307 1.00 71.12 85 THR A CA 1
ATOM 669 C C . THR A 1 85 ? 41.335 -17.211 11.221 1.00 71.12 85 THR A C 1
ATOM 671 O O . THR A 1 85 ? 42.275 -16.992 11.986 1.00 71.12 85 THR A O 1
ATOM 674 N N . ALA A 1 86 ? 40.779 -18.422 11.106 1.00 66.75 86 ALA A N 1
ATOM 675 C CA . ALA A 1 86 ? 41.212 -19.585 11.874 1.00 66.75 86 ALA A CA 1
ATOM 676 C C . ALA A 1 86 ? 42.665 -19.983 11.551 1.00 66.75 86 ALA A C 1
ATOM 678 O O . ALA A 1 86 ? 43.456 -20.199 12.468 1.00 66.75 86 ALA A O 1
ATOM 679 N N . LEU A 1 87 ? 43.053 -19.993 10.271 1.00 64.81 87 LEU A N 1
ATOM 680 C CA . LEU A 1 87 ? 44.427 -20.245 9.818 1.00 64.81 87 LEU A CA 1
ATOM 681 C C . LEU A 1 87 ? 45.418 -19.213 10.371 1.00 64.81 87 LEU A C 1
ATOM 683 O O . LEU A 1 87 ? 46.487 -19.591 10.852 1.00 64.81 87 LEU A O 1
ATOM 687 N N . ARG A 1 88 ? 45.057 -17.922 10.378 1.00 63.00 88 ARG A N 1
ATOM 688 C CA . ARG A 1 88 ? 45.887 -16.882 11.011 1.00 63.00 88 ARG A CA 1
ATOM 689 C C . ARG A 1 88 ? 46.015 -17.074 12.520 1.00 63.00 88 ARG A C 1
ATOM 691 O O . ARG A 1 88 ? 47.116 -16.924 13.044 1.00 63.00 88 ARG A O 1
ATOM 698 N N . SER A 1 89 ? 44.930 -17.431 13.211 1.00 59.72 89 SER A N 1
ATOM 699 C CA . SER A 1 89 ? 44.990 -17.693 14.655 1.00 59.72 89 SER A CA 1
ATOM 700 C C . SER A 1 89 ? 45.823 -18.930 14.996 1.00 59.72 89 SER A C 1
ATOM 702 O O . SER A 1 89 ? 46.567 -18.901 15.970 1.00 59.72 89 SER A O 1
ATOM 704 N N . PHE A 1 90 ? 45.769 -19.977 14.165 1.00 57.41 90 PHE A N 1
ATOM 705 C CA . PHE A 1 90 ? 46.526 -21.209 14.387 1.00 57.41 90 PHE A CA 1
ATOM 706 C C . PHE A 1 90 ? 48.032 -21.011 14.145 1.00 57.41 90 PHE A C 1
ATOM 708 O O . PHE A 1 90 ? 48.858 -21.506 14.913 1.00 57.41 90 PHE A O 1
ATOM 715 N N . GLY A 1 91 ? 48.398 -20.223 13.125 1.00 56.91 91 GLY A N 1
ATOM 716 C CA . GLY A 1 91 ? 49.790 -19.838 12.867 1.00 56.91 91 GLY A CA 1
ATOM 717 C C . GLY A 1 91 ? 50.411 -19.012 14.001 1.00 56.91 91 GLY A C 1
ATOM 718 O O . GLY A 1 91 ? 51.565 -19.233 14.353 1.00 56.91 91 GLY A O 1
ATOM 719 N N . GLN A 1 92 ? 49.637 -18.123 14.637 1.00 53.28 92 GLN A N 1
ATOM 720 C CA . GLN A 1 92 ? 50.113 -17.346 15.791 1.00 53.28 92 GLN A CA 1
ATOM 721 C C . GLN A 1 92 ? 50.261 -18.179 17.073 1.00 53.28 92 GLN A C 1
ATOM 723 O O . GLN A 1 92 ? 51.151 -17.897 17.878 1.00 53.28 92 GLN A O 1
ATOM 728 N N . SER A 1 93 ? 49.430 -19.207 17.277 1.00 51.72 93 SER A N 1
ATOM 729 C CA . SER A 1 93 ? 49.566 -20.107 18.431 1.00 51.72 93 SER A CA 1
ATOM 730 C C . SER A 1 93 ? 50.776 -21.041 18.334 1.00 51.72 93 SER A C 1
ATOM 732 O O . SER A 1 93 ? 51.375 -21.339 19.361 1.00 51.72 93 SER A O 1
ATOM 734 N N . MET A 1 94 ? 51.194 -21.456 17.130 1.00 51.81 94 MET A N 1
ATOM 735 C CA . MET A 1 94 ? 52.399 -22.289 16.984 1.00 51.81 94 MET A CA 1
ATOM 736 C C . MET A 1 94 ? 53.705 -21.512 17.210 1.00 51.81 94 MET A C 1
ATOM 738 O O . MET A 1 94 ? 54.620 -22.050 17.821 1.00 51.81 94 MET A O 1
ATOM 742 N N . GLU A 1 95 ? 53.798 -20.238 16.809 1.00 52.72 95 GLU A N 1
ATOM 743 C CA . GLU A 1 95 ? 55.007 -19.428 17.070 1.00 52.72 95 GLU A CA 1
ATOM 744 C C . GLU A 1 95 ? 55.185 -19.041 18.552 1.00 52.72 95 GLU A C 1
ATOM 746 O O . GLU A 1 95 ? 56.268 -18.616 18.960 1.00 52.72 95 GLU A O 1
ATOM 751 N N . SER A 1 96 ? 54.138 -19.164 19.375 1.00 52.16 96 SER A N 1
ATOM 752 C CA . SER A 1 96 ? 54.163 -18.740 20.780 1.00 52.16 96 SER A CA 1
ATOM 753 C C . SER A 1 96 ? 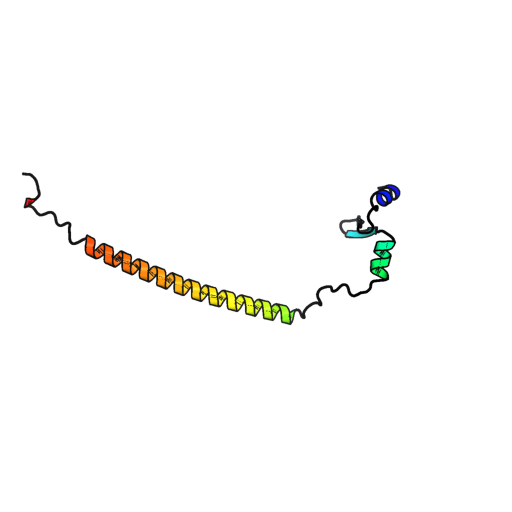54.404 -19.869 21.793 1.00 52.16 96 SER A C 1
ATOM 755 O O . SER A 1 96 ? 54.753 -19.563 22.937 1.00 52.16 96 SER A O 1
ATOM 757 N N . GLU A 1 97 ? 54.319 -21.146 21.398 1.00 53.03 97 GLU A N 1
ATOM 758 C CA . GLU A 1 97 ? 54.658 -22.279 22.281 1.00 53.03 97 GLU A CA 1
ATOM 759 C C . GLU A 1 97 ? 56.160 -22.621 22.325 1.00 53.03 97 GLU A C 1
ATOM 761 O O . GLU A 1 97 ? 56.622 -23.160 23.327 1.00 53.03 97 GLU A O 1
ATOM 766 N N . GLU A 1 98 ? 56.972 -22.218 21.341 1.00 53.06 98 GLU A N 1
ATOM 767 C CA . GLU A 1 98 ? 58.418 -22.533 21.313 1.00 53.06 98 GLU A CA 1
ATOM 768 C C . GLU A 1 98 ? 59.276 -21.794 22.367 1.00 53.06 98 GLU A C 1
ATOM 770 O O . GLU A 1 98 ? 60.487 -21.998 22.438 1.00 53.06 98 GLU A O 1
ATOM 775 N N . ARG A 1 99 ? 58.703 -20.914 23.205 1.00 57.56 99 ARG A N 1
ATOM 776 C CA . ARG A 1 99 ? 59.487 -20.027 24.097 1.00 57.56 99 ARG A CA 1
ATOM 777 C C . ARG A 1 99 ? 59.282 -20.214 25.599 1.00 57.56 99 ARG A C 1
ATOM 779 O O . ARG A 1 99 ? 59.625 -19.309 26.360 1.00 57.56 99 ARG A O 1
ATOM 786 N N . LYS A 1 100 ? 58.738 -21.342 26.062 1.00 62.53 100 LYS A N 1
ATOM 787 C CA . LYS A 1 100 ? 58.548 -21.580 27.508 1.00 62.53 100 LYS A CA 1
ATOM 788 C C . LYS A 1 100 ? 58.926 -22.992 27.960 1.00 62.53 100 LYS A C 1
ATOM 790 O O . LYS A 1 100 ? 58.147 -23.655 28.633 1.00 62.53 100 LYS A O 1
ATOM 795 N N . GLU A 1 101 ? 60.145 -23.424 27.661 1.00 64.62 101 GLU A N 1
ATOM 796 C CA . GLU A 1 101 ? 60.780 -24.499 28.431 1.00 64.62 10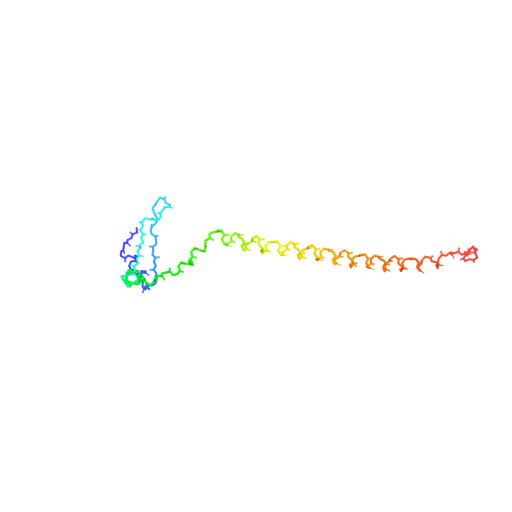1 GLU A CA 1
ATOM 797 C C . GLU A 1 101 ? 61.609 -23.865 29.558 1.00 64.62 101 GLU A C 1
ATOM 799 O O . GLU A 1 101 ? 62.626 -23.223 29.301 1.00 64.62 101 GLU A O 1
ATOM 804 N N . ILE A 1 102 ? 61.149 -23.994 30.806 1.00 64.06 102 ILE A N 1
ATOM 805 C CA . ILE A 1 102 ? 61.917 -23.596 31.998 1.00 64.06 102 ILE A CA 1
ATOM 806 C C . ILE A 1 102 ? 62.999 -24.658 32.204 1.00 64.06 102 ILE A C 1
ATOM 808 O O . ILE A 1 102 ? 62.675 -25.842 32.335 1.00 64.06 102 ILE A O 1
ATOM 812 N N . ARG A 1 103 ? 64.277 -24.267 32.216 1.00 70.88 103 ARG A N 1
ATOM 813 C CA . ARG A 1 103 ? 65.378 -25.217 32.432 1.00 70.88 103 ARG A CA 1
ATOM 814 C C . ARG A 1 103 ? 65.567 -25.458 33.928 1.00 70.88 103 ARG A C 1
ATOM 816 O O . ARG A 1 103 ? 65.271 -24.593 34.744 1.00 70.88 103 ARG A O 1
ATOM 823 N N . LEU A 1 104 ? 66.091 -26.630 34.304 1.00 61.91 104 LEU A N 1
ATOM 824 C CA . LEU A 1 104 ? 66.349 -26.986 35.714 1.00 61.91 104 LEU A CA 1
ATOM 825 C C . LEU A 1 104 ? 67.251 -25.969 36.445 1.00 61.91 104 LEU A C 1
ATOM 827 O O . LEU A 1 104 ? 67.232 -25.886 37.666 1.00 61.91 104 LEU A O 1
ATOM 831 N N . GLU A 1 105 ? 68.034 -25.217 35.678 1.00 67.06 105 GLU A N 1
ATOM 832 C CA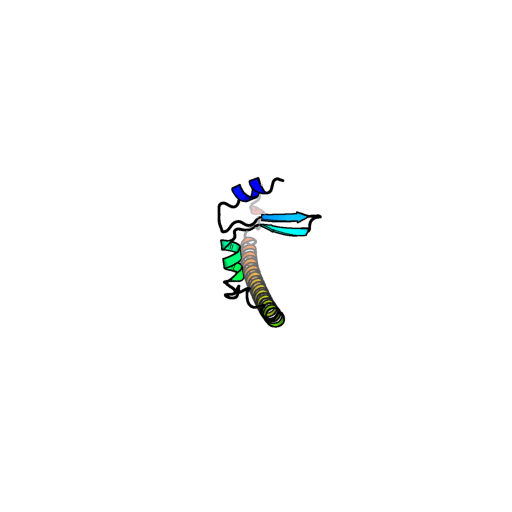 . GLU A 1 105 ? 68.962 -24.167 36.099 1.00 67.06 105 GLU A CA 1
ATOM 833 C C . GLU A 1 105 ? 68.278 -22.825 36.441 1.00 67.06 105 GLU A C 1
ATOM 835 O O . GLU A 1 105 ? 68.896 -21.991 37.096 1.00 67.06 105 GLU A O 1
ATOM 840 N N . ASP A 1 106 ? 66.996 -22.642 36.093 1.00 68.44 106 ASP A N 1
ATOM 841 C CA . ASP A 1 106 ? 66.200 -21.440 36.410 1.00 68.44 106 ASP A CA 1
ATOM 842 C C . ASP A 1 106 ? 65.436 -21.541 37.749 1.00 68.44 106 ASP A C 1
ATOM 844 O O . ASP A 1 106 ? 64.727 -20.610 38.144 1.00 68.44 106 ASP A O 1
ATOM 848 N N . LEU A 1 107 ? 65.545 -22.668 38.462 1.00 67.06 107 LEU A N 1
ATOM 849 C CA . LEU A 1 107 ? 64.931 -22.843 39.779 1.00 67.06 107 LEU A CA 1
ATOM 850 C C . LEU A 1 107 ? 65.873 -22.314 40.878 1.00 67.06 107 LEU A C 1
ATOM 852 O O . LEU A 1 107 ? 67.039 -22.711 40.914 1.00 67.06 107 LEU A O 1
ATOM 856 N N . PRO A 1 108 ? 65.402 -21.447 41.796 1.00 70.00 108 PRO A N 1
ATOM 857 C CA . PRO A 1 108 ? 66.215 -21.020 42.930 1.00 70.00 108 PRO A CA 1
ATOM 858 C C . PRO A 1 108 ? 66.465 -22.208 43.872 1.00 70.00 108 PRO A C 1
ATOM 860 O O . PRO A 1 108 ? 65.519 -22.906 44.244 1.00 70.00 108 PRO A O 1
ATOM 863 N N . LEU A 1 109 ? 67.738 -22.427 44.221 1.00 60.66 109 LEU A N 1
ATOM 864 C CA . LEU A 1 109 ? 68.195 -23.431 45.195 1.00 60.66 109 LEU A CA 1
ATOM 865 C C . LEU A 1 109 ? 67.697 -23.137 46.616 1.00 60.66 109 LEU A C 1
ATOM 867 O O . LEU A 1 109 ? 67.719 -21.948 47.013 1.00 60.66 109 LEU A O 1
#

Sequence (109 aa):
MDFNEIKKWLTDSSERFIIVEDGRPAFVVMGAEGYRALKGGAKKFDLPRREDPMKTEMEVEAANARLEADRLRAKDLAAKMAMDTALRSFGQSMESEERKEIRLEDLPL

Secondary structure (DSSP, 8-state):
--HHHHHHHTTSTT-EEEEEETTEEEEEEE-HHHHHHHHH--S---------HHHHHHHHHHHHHHHHHHHHHHHHHHHHHHHHHHHHHHHHHHHHHTT----GGGS--

Foldseek 3Di:
DDPVVVVVVQPDQPDKDFDDDPNHGDDIDGDPVVVCCVVVPPPPPCPVPPDPVVVVVVVVVVVVVVVVVVVVVVVVVVVVVVVVVVVVVVVVVVVPVVPDDDDPVNDDD

pLDDT: mean 70.58, std 12.64, range [42.56, 88.69]

Radius of gyration: 37.04 Å; chains: 1; bounding box: 98×46×60 Å

Organism: NCBI:txid2750080

InterPro domains:
  IPR036165 YefM-like superfamily [SSF143120] (2-48)